Protein AF-A0A7Y1SRZ6-F1 (afdb_monomer_lite)

pLDDT: mean 75.53, std 16.92, range [43.06, 94.75]

Radius of gyration: 35.48 Å; chains: 1; bounding box: 105×45×50 Å

Sequence (115 aa):
MKLLASRQCQKVRKQLSEVVLGDEKLSEEHESHATQCLACQAEIAQYKMIDRGFASMRSEIATAPANLVNRVMAGLDRTPIPWFRRKLTVSVSAASAVAVAATVAIAVRRRQAAA

Secondary structure (DSSP, 8-state):
-HHHHHHHHHHHHHHHHHHHHTS----HHHHHHHHH-HHHHHHHHHHHHHHHHHHHHHHS-----TTHHHHHHHHHHHS--TTGGGS-----------SSSSSHHHHHHHHSS--

Foldseek 3Di:
DVVVLVVLLVVLVVCLLCVLVPNDPDDPVSVVSCVVDPVSVVVNVVNNVVVVVVVVVVVPDPPPDPCNVVVVVVVVVVDPPVVVPPPDCPPPPDDPDDDDDVPVVVVVVVVVVVD

Structure (mmCIF, N/CA/C/O backbone):
data_AF-A0A7Y1SRZ6-F1
#
_entry.id   AF-A0A7Y1SRZ6-F1
#
loop_
_atom_site.group_PDB
_atom_site.id
_atom_site.type_symbol
_atom_site.label_atom_id
_atom_site.label_alt_id
_atom_site.label_comp_id
_atom_site.label_asym_id
_atom_site.label_entity_id
_atom_site.label_seq_id
_atom_site.pdbx_PDB_ins_code
_atom_site.Cartn_x
_atom_site.Cartn_y
_atom_site.Cartn_z
_atom_site.occupancy
_atom_site.B_iso_or_equiv
_atom_site.auth_seq_id
_atom_site.auth_comp_id
_atom_site.auth_asym_id
_atom_site.auth_atom_id
_atom_site.pdbx_PDB_model_num
ATOM 1 N N . MET A 1 1 ? -21.918 9.428 20.520 1.00 58.28 1 MET A N 1
ATOM 2 C CA . MET A 1 1 ? -21.407 8.414 19.560 1.00 58.28 1 MET A CA 1
ATOM 3 C C . MET A 1 1 ? -20.755 8.994 18.292 1.00 58.28 1 MET A C 1
ATOM 5 O O . MET A 1 1 ? -19.782 8.405 17.845 1.00 58.28 1 MET A O 1
ATOM 9 N N . LYS A 1 2 ? -21.171 10.152 17.740 1.00 58.81 2 LYS A N 1
ATOM 10 C CA . LYS A 1 2 ? -20.556 10.745 16.520 1.00 58.81 2 LYS A CA 1
ATOM 11 C C . LYS A 1 2 ? -19.037 11.022 16.601 1.00 58.81 2 LYS A C 1
ATOM 13 O O . LYS A 1 2 ? -18.343 10.861 15.605 1.00 58.81 2 LYS A O 1
ATOM 18 N N . LEU A 1 3 ? -18.513 11.383 17.778 1.00 62.22 3 LEU A N 1
ATOM 19 C CA . LEU A 1 3 ? -17.081 11.678 17.977 1.00 62.22 3 LEU A CA 1
ATOM 20 C C . LEU A 1 3 ? -16.170 10.437 17.927 1.00 62.22 3 LEU A C 1
ATOM 22 O O . LEU A 1 3 ? -14.993 10.543 17.594 1.00 62.22 3 LEU A O 1
ATOM 26 N N . LEU A 1 4 ? -16.697 9.260 18.275 1.00 61.53 4 LEU A N 1
ATOM 27 C CA . LEU A 1 4 ? -15.937 8.009 18.198 1.00 61.53 4 LEU A CA 1
ATOM 28 C C . LEU A 1 4 ? -15.854 7.525 16.750 1.00 61.53 4 LEU A C 1
ATOM 30 O O . LEU A 1 4 ? -14.776 7.142 16.305 1.00 61.53 4 LEU A O 1
ATOM 34 N N . ALA A 1 5 ? -16.956 7.646 16.000 1.00 68.31 5 ALA A N 1
ATOM 35 C CA . ALA A 1 5 ? -16.981 7.352 14.572 1.00 68.31 5 ALA A CA 1
ATOM 36 C C . ALA A 1 5 ? -15.993 8.243 13.799 1.00 68.31 5 ALA A C 1
ATOM 38 O O . ALA A 1 5 ? -15.211 7.729 13.009 1.00 68.31 5 ALA A O 1
ATOM 39 N N . SER A 1 6 ? -15.933 9.551 14.092 1.00 81.44 6 SER A N 1
ATOM 40 C CA . SER A 1 6 ? -14.977 10.449 13.427 1.00 81.44 6 SER A CA 1
ATOM 41 C C . SER A 1 6 ? -13.512 10.128 13.752 1.00 81.44 6 SER A C 1
ATOM 43 O O . SER A 1 6 ? -12.665 10.190 12.862 1.00 81.44 6 SER A O 1
ATOM 45 N N . ARG A 1 7 ? -13.197 9.723 14.993 1.00 87.69 7 ARG A N 1
ATOM 46 C CA . ARG A 1 7 ? -11.844 9.262 15.356 1.00 87.69 7 ARG A CA 1
ATOM 47 C C . ARG A 1 7 ? -11.475 7.936 14.692 1.00 87.69 7 ARG A C 1
ATOM 49 O O . ARG A 1 7 ? -10.331 7.788 14.271 1.00 87.69 7 ARG A O 1
ATOM 56 N N . GLN A 1 8 ? -12.402 6.982 14.600 1.00 87.38 8 GLN A N 1
ATOM 57 C CA . GLN A 1 8 ? -12.151 5.703 13.927 1.00 87.38 8 GLN A CA 1
ATOM 58 C C . GLN A 1 8 ? -11.944 5.892 12.421 1.00 87.38 8 GLN A C 1
ATOM 60 O O . GLN A 1 8 ? -10.958 5.383 11.894 1.00 87.38 8 GLN A O 1
ATOM 65 N N . CYS A 1 9 ? -12.762 6.721 11.762 1.00 91.94 9 CYS A N 1
ATOM 66 C CA . CYS A 1 9 ? -12.541 7.119 10.370 1.00 91.94 9 CYS A CA 1
ATOM 67 C C . CYS A 1 9 ? -11.140 7.711 10.168 1.00 91.94 9 CYS A C 1
ATOM 69 O O . CYS A 1 9 ? -10.433 7.338 9.239 1.00 91.94 9 CYS A O 1
ATOM 71 N N . GLN A 1 10 ? -10.703 8.605 11.063 1.00 91.31 10 GLN A N 1
ATOM 72 C CA . GLN A 1 10 ? -9.382 9.226 10.963 1.00 91.31 10 GLN A CA 1
ATOM 73 C C . GLN A 1 10 ? -8.238 8.211 11.103 1.00 91.31 10 GLN A C 1
ATOM 75 O O . GLN A 1 10 ? -7.221 8.355 10.429 1.00 91.31 10 GLN A O 1
ATOM 80 N N . LYS A 1 11 ? -8.383 7.199 11.970 1.00 91.56 11 LYS A N 1
ATOM 81 C CA . LYS A 1 11 ? -7.388 6.126 12.119 1.00 91.56 11 LYS A CA 1
ATOM 82 C C . LYS A 1 11 ? -7.295 5.272 10.858 1.00 91.56 11 LYS A C 1
ATOM 84 O O . LYS A 1 11 ? -6.201 5.148 10.321 1.00 91.56 11 LYS A O 1
ATOM 89 N N . VAL A 1 12 ? -8.435 4.794 10.348 1.00 91.50 12 VAL A N 1
ATOM 90 C CA . VAL A 1 12 ? -8.504 4.041 9.083 1.00 91.50 12 VAL A CA 1
ATOM 91 C C . VAL A 1 12 ? -7.827 4.835 7.970 1.00 91.50 12 VAL A C 1
ATOM 93 O O . VAL A 1 12 ? -6.922 4.334 7.312 1.00 91.50 12 VAL A O 1
ATOM 96 N N . ARG A 1 13 ? -8.185 6.114 7.825 1.00 90.75 13 ARG A N 1
ATOM 97 C CA . ARG A 1 13 ? -7.687 6.992 6.763 1.00 90.75 13 ARG A CA 1
ATOM 98 C C . ARG A 1 13 ? -6.171 7.205 6.775 1.00 90.75 13 ARG A C 1
ATOM 100 O O . ARG A 1 13 ? -5.592 7.403 5.713 1.00 90.75 13 ARG A O 1
ATOM 107 N N . LYS A 1 14 ? -5.523 7.144 7.944 1.00 91.31 14 LYS A N 1
ATOM 108 C CA . LYS A 1 14 ? -4.055 7.213 8.051 1.00 91.31 14 LYS A CA 1
ATOM 109 C C . LYS A 1 14 ? -3.357 5.955 7.534 1.00 91.31 14 LYS A C 1
ATOM 111 O O . LYS A 1 14 ? -2.232 6.070 7.077 1.00 91.31 14 LYS A O 1
ATOM 116 N N . GLN A 1 15 ? -4.020 4.802 7.603 1.00 91.12 15 GLN A N 1
ATOM 117 C CA . GLN A 1 15 ? -3.465 3.502 7.209 1.00 91.12 15 GLN A CA 1
ATOM 118 C C . GLN A 1 15 ? -3.913 3.067 5.802 1.00 91.12 15 GLN A C 1
ATOM 120 O O . GLN A 1 15 ? -3.422 2.076 5.273 1.00 91.12 15 GLN A O 1
ATOM 125 N N . LEU A 1 16 ? -4.845 3.794 5.169 1.00 86.44 16 LEU A N 1
ATOM 126 C CA . LEU A 1 16 ? -5.448 3.392 3.892 1.00 86.44 16 LEU A CA 1
ATOM 127 C C . LEU A 1 16 ? -4.434 3.145 2.773 1.00 86.44 16 LEU A C 1
ATOM 129 O O . LEU A 1 16 ? -4.614 2.198 2.012 1.00 86.44 16 LEU A O 1
ATOM 133 N N . SER A 1 17 ? -3.399 3.977 2.653 1.00 82.94 17 SER A N 1
ATOM 134 C CA . SER A 1 17 ? -2.401 3.831 1.589 1.00 82.94 17 SER A CA 1
ATOM 135 C C . SER A 1 17 ? -1.607 2.536 1.729 1.00 82.94 17 SER A C 1
ATOM 137 O O . SER A 1 17 ? -1.492 1.789 0.765 1.00 82.94 17 SER A O 1
ATOM 139 N N . GLU A 1 18 ? -1.121 2.245 2.933 1.00 87.81 18 GLU A N 1
ATOM 140 C CA . GLU A 1 18 ? -0.337 1.041 3.238 1.00 87.81 18 GLU A CA 1
ATOM 141 C C . GLU A 1 18 ? -1.198 -0.218 3.074 1.00 87.81 18 GLU A C 1
ATOM 143 O O . GLU A 1 18 ? -0.767 -1.216 2.501 1.00 87.81 18 GLU A O 1
ATOM 148 N N . VAL A 1 19 ? -2.467 -0.143 3.483 1.00 89.00 19 VAL A N 1
ATOM 149 C CA . VAL A 1 19 ? -3.408 -1.264 3.385 1.00 89.00 19 VAL A CA 1
ATOM 150 C C . VAL A 1 19 ? -3.811 -1.564 1.944 1.00 89.00 19 VAL A C 1
ATOM 152 O O . VAL A 1 19 ? -3.929 -2.728 1.564 1.00 89.00 19 VAL A O 1
ATOM 155 N N . VAL A 1 20 ? -4.040 -0.540 1.118 1.00 87.50 20 VAL A N 1
ATOM 156 C CA . VAL A 1 20 ? -4.445 -0.739 -0.284 1.00 87.50 20 VAL A CA 1
ATOM 157 C C . VAL A 1 20 ? -3.283 -1.233 -1.141 1.00 87.50 20 VAL A C 1
ATOM 159 O O . VAL A 1 20 ? -3.511 -2.061 -2.019 1.00 87.50 20 VAL A O 1
ATOM 162 N N . LEU A 1 21 ? -2.059 -0.781 -0.862 1.00 81.88 21 LEU A N 1
ATOM 163 C CA . LEU A 1 21 ? -0.849 -1.270 -1.530 1.00 81.88 21 LEU A CA 1
ATOM 164 C C . LEU A 1 21 ? -0.448 -2.686 -1.077 1.00 81.88 21 LEU A C 1
ATOM 166 O O . LEU A 1 21 ? 0.346 -3.338 -1.750 1.00 81.88 21 LEU A O 1
ATOM 170 N N . GLY A 1 22 ? -1.048 -3.187 0.009 1.00 83.38 22 GLY A N 1
ATOM 171 C CA . GLY A 1 22 ? -0.809 -4.528 0.545 1.00 83.38 22 GLY A CA 1
ATOM 172 C C . GLY A 1 22 ? 0.380 -4.620 1.505 1.00 83.38 22 GLY A C 1
ATOM 173 O O . GLY A 1 22 ? 0.768 -5.730 1.868 1.00 83.38 22 GLY A O 1
ATOM 174 N N . ASP A 1 23 ? 0.928 -3.481 1.926 1.00 80.31 23 ASP A N 1
ATOM 175 C CA . ASP A 1 23 ? 2.074 -3.395 2.835 1.00 80.31 23 ASP A CA 1
ATOM 176 C C . ASP A 1 23 ? 1.669 -3.647 4.299 1.00 80.31 23 ASP A C 1
ATOM 178 O O . ASP A 1 23 ? 2.468 -4.150 5.089 1.00 80.31 23 ASP A O 1
ATOM 182 N N . GLU A 1 24 ? 0.413 -3.362 4.662 1.00 85.44 24 GLU A N 1
ATOM 183 C CA . GLU A 1 24 ? -0.112 -3.554 6.018 1.00 85.44 24 GLU A CA 1
ATOM 184 C C . GLU A 1 24 ? -1.576 -4.039 6.013 1.00 85.44 24 GLU A C 1
ATOM 186 O O . GLU A 1 24 ? -2.293 -3.929 5.019 1.00 85.44 24 GLU A O 1
ATOM 191 N N . LYS A 1 25 ? -2.052 -4.607 7.127 1.00 88.62 25 LYS A N 1
ATOM 192 C CA . LYS A 1 25 ? -3.470 -4.957 7.324 1.00 88.62 25 LYS A CA 1
ATOM 193 C C . LYS A 1 25 ? -4.087 -4.056 8.386 1.00 88.62 25 LYS A C 1
ATOM 195 O O . LYS A 1 25 ? -3.436 -3.723 9.371 1.00 88.62 25 LYS A O 1
ATOM 200 N N 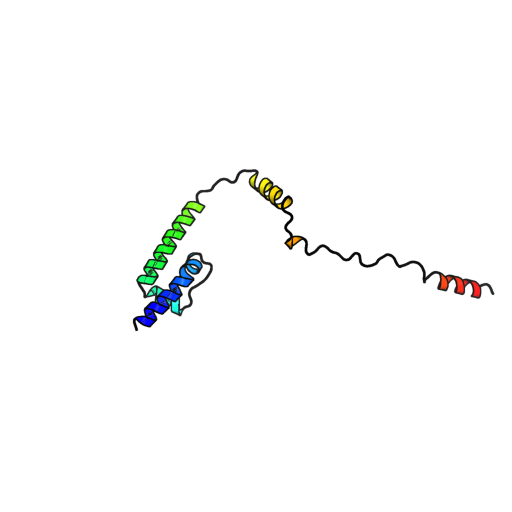. LEU A 1 26 ? -5.364 -3.707 8.215 1.00 87.81 26 LEU A N 1
ATOM 201 C CA . LEU A 1 26 ? -6.123 -3.030 9.269 1.00 87.81 26 LEU A CA 1
ATOM 202 C C . LEU A 1 26 ? -6.223 -3.936 10.502 1.00 87.81 26 LEU A C 1
ATOM 204 O O . LEU A 1 26 ? -6.299 -5.159 10.382 1.00 87.81 26 LEU A O 1
ATOM 208 N N . SER A 1 27 ? -6.261 -3.331 11.689 1.00 90.31 27 SER A N 1
ATOM 209 C CA . SER A 1 27 ? -6.660 -4.060 12.892 1.00 90.31 27 SER A CA 1
ATOM 210 C C . SER A 1 27 ? -8.131 -4.475 12.793 1.00 90.31 27 SER A C 1
ATOM 212 O O . SER A 1 27 ? -8.928 -3.806 12.133 1.00 90.31 27 SER A O 1
ATOM 214 N N . GLU A 1 28 ? -8.512 -5.541 13.495 1.00 90.69 28 GLU A N 1
ATOM 215 C CA . GLU A 1 28 ? -9.869 -6.105 13.456 1.00 90.69 28 GLU A CA 1
ATOM 216 C C . GLU A 1 28 ? -10.962 -5.064 13.781 1.00 90.69 28 GLU A C 1
ATOM 218 O O . GLU A 1 28 ? -11.991 -4.986 13.110 1.00 90.69 28 GLU A O 1
ATOM 223 N N . GLU A 1 29 ? -10.710 -4.174 14.748 1.00 88.62 29 GLU A N 1
ATOM 224 C CA . GLU A 1 29 ? -11.622 -3.070 15.076 1.00 88.62 29 GLU A CA 1
ATOM 225 C C . GLU A 1 29 ? -11.780 -2.062 13.927 1.00 88.62 29 GLU A C 1
ATOM 227 O O . GLU A 1 29 ? -12.866 -1.525 13.693 1.00 88.62 29 GLU A O 1
ATOM 232 N N . HIS A 1 30 ? -10.692 -1.761 13.218 1.00 90.81 30 HIS A N 1
ATOM 233 C CA . HIS A 1 30 ? -10.697 -0.820 12.101 1.00 90.81 30 HIS A CA 1
ATOM 234 C C . HIS A 1 30 ? -11.321 -1.431 10.850 1.00 90.81 30 HIS A C 1
ATOM 236 O O . HIS A 1 30 ? -12.025 -0.730 10.124 1.00 90.81 30 HIS A O 1
ATOM 242 N N . GLU A 1 31 ? -11.139 -2.730 10.640 1.00 92.44 31 GLU A N 1
ATOM 243 C CA . GLU A 1 31 ? -11.805 -3.486 9.586 1.00 92.44 31 GLU A CA 1
ATOM 244 C C . GLU A 1 31 ? -13.321 -3.561 9.828 1.00 92.44 31 GLU A C 1
ATOM 246 O O . GLU A 1 31 ? -14.110 -3.211 8.948 1.00 92.44 31 GLU A O 1
ATOM 251 N N . SER A 1 32 ? -13.748 -3.886 11.052 1.00 92.56 32 SER A N 1
ATOM 252 C CA . SER A 1 32 ? -15.160 -3.853 11.460 1.00 92.56 32 SER A CA 1
ATOM 253 C C . SER A 1 32 ? -15.794 -2.473 11.236 1.00 92.56 32 SER A C 1
ATOM 255 O O . SER A 1 32 ? -16.859 -2.353 10.631 1.00 92.56 32 SER A O 1
ATOM 257 N N . HIS A 1 33 ? -15.099 -1.398 11.615 1.00 93.00 33 HIS A N 1
ATOM 258 C CA . HIS A 1 33 ? -15.565 -0.042 11.331 1.00 93.00 33 HIS A CA 1
ATOM 259 C C . HIS A 1 33 ? -15.660 0.242 9.823 1.00 93.00 33 HIS A C 1
ATOM 261 O O . HIS A 1 33 ? -16.678 0.745 9.345 1.00 93.00 33 HIS A O 1
ATOM 267 N N . ALA A 1 34 ? -14.609 -0.070 9.061 1.00 92.06 34 ALA A N 1
ATOM 268 C CA . ALA A 1 34 ? -14.543 0.204 7.629 1.00 92.06 34 ALA A 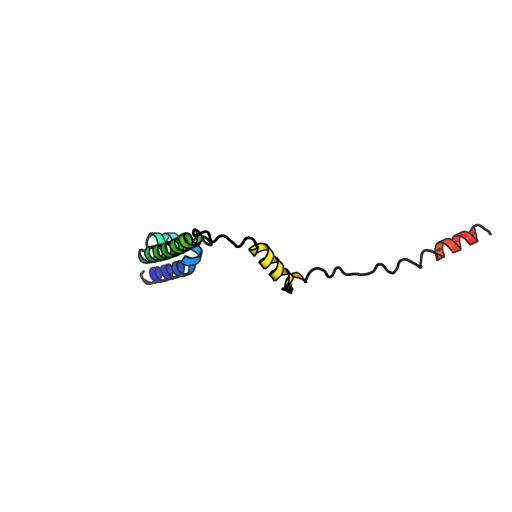CA 1
ATOM 269 C C . ALA A 1 34 ? -15.604 -0.571 6.832 1.00 92.06 34 ALA A C 1
ATOM 271 O O . ALA A 1 34 ? -16.135 -0.043 5.859 1.00 92.06 34 ALA A O 1
ATOM 272 N N . THR A 1 35 ? -15.971 -1.782 7.261 1.00 93.44 35 THR A N 1
ATOM 273 C CA . THR A 1 35 ? -17.047 -2.570 6.634 1.00 93.44 35 THR A CA 1
ATOM 274 C C . THR A 1 35 ? -18.445 -2.020 6.909 1.00 93.44 35 THR A C 1
ATOM 276 O O . THR A 1 35 ? -19.355 -2.298 6.136 1.00 93.44 35 THR A O 1
ATOM 279 N N . GLN A 1 36 ? -18.631 -1.190 7.937 1.00 93.69 36 GLN A N 1
ATOM 280 C CA . GLN A 1 36 ? -19.935 -0.615 8.296 1.00 93.69 36 GLN A CA 1
ATOM 281 C C . GLN A 1 36 ? -20.055 0.884 7.965 1.00 93.69 36 GLN A C 1
ATOM 283 O O . GLN A 1 36 ? -21.159 1.420 7.873 1.00 93.69 36 GLN A O 1
ATOM 288 N N . CYS A 1 37 ? -18.934 1.582 7.774 1.00 94.12 37 CYS A N 1
ATOM 289 C CA . CYS A 1 37 ? -18.892 3.021 7.529 1.00 94.12 37 CYS A CA 1
ATOM 290 C C . CYS A 1 37 ? -18.800 3.353 6.030 1.00 94.12 37 CYS A C 1
ATOM 292 O O . CYS A 1 37 ? -17.739 3.217 5.421 1.00 94.12 37 CYS A O 1
ATOM 294 N N . LEU A 1 38 ? -19.880 3.892 5.448 1.00 93.94 38 LEU A N 1
ATOM 295 C CA . LEU A 1 38 ? -19.938 4.277 4.025 1.00 93.94 38 LEU A CA 1
ATOM 296 C C . LEU A 1 38 ? -18.851 5.281 3.607 1.00 93.94 38 LEU A C 1
ATOM 298 O O . LEU A 1 38 ? -18.354 5.212 2.486 1.00 93.94 38 LEU A O 1
ATOM 302 N N . ALA A 1 39 ? -18.455 6.196 4.496 1.00 91.69 39 ALA A N 1
ATOM 303 C CA . ALA A 1 39 ? -17.384 7.148 4.202 1.00 91.69 39 ALA A CA 1
ATOM 304 C C . ALA A 1 39 ? -16.034 6.433 4.021 1.00 91.69 39 ALA A C 1
ATOM 306 O O . ALA A 1 39 ? -15.338 6.672 3.036 1.00 91.69 39 ALA A O 1
ATOM 307 N N . CYS A 1 40 ? -15.698 5.502 4.921 1.00 92.75 40 CYS A N 1
ATOM 308 C CA . CYS A 1 40 ? -14.484 4.693 4.805 1.00 92.75 40 CYS A CA 1
ATOM 309 C C . CYS A 1 40 ? -14.527 3.777 3.577 1.00 92.75 40 CYS A C 1
ATOM 311 O O . CYS A 1 40 ? -13.524 3.648 2.883 1.00 92.75 40 CYS A O 1
ATOM 313 N N . GLN A 1 41 ? -15.681 3.182 3.265 1.00 94.38 41 GLN A N 1
ATOM 314 C CA . GLN A 1 41 ? -15.838 2.364 2.059 1.00 94.38 41 GLN A CA 1
ATOM 315 C C . GLN A 1 41 ? -15.596 3.172 0.780 1.00 94.38 41 GLN A C 1
ATOM 317 O O . GLN A 1 41 ? -14.908 2.696 -0.124 1.00 94.38 41 GLN A O 1
ATOM 322 N N . ALA A 1 42 ? -16.123 4.399 0.712 1.00 94.75 42 ALA A N 1
ATOM 323 C CA . ALA A 1 42 ? -15.913 5.292 -0.421 1.00 94.75 42 ALA A CA 1
ATOM 324 C C . ALA A 1 42 ? -14.431 5.664 -0.582 1.00 94.75 42 ALA A C 1
ATOM 326 O O . ALA A 1 42 ? -13.902 5.581 -1.690 1.00 94.75 42 ALA A O 1
ATOM 327 N N . GLU A 1 43 ? -13.740 6.003 0.511 1.00 92.75 43 GLU A N 1
ATOM 328 C CA . GLU A 1 43 ? -12.298 6.283 0.476 1.00 92.75 43 GLU A CA 1
ATOM 329 C C . GLU A 1 43 ? -11.488 5.051 0.028 1.00 92.75 43 GLU A C 1
ATOM 331 O O . GLU A 1 43 ? -10.643 5.164 -0.859 1.00 92.75 43 GLU A O 1
ATOM 336 N N . ILE A 1 44 ? -11.779 3.853 0.552 1.00 92.88 44 ILE A N 1
ATOM 337 C CA . ILE A 1 44 ? -11.121 2.601 0.125 1.00 92.88 44 ILE A CA 1
ATOM 338 C C . ILE A 1 44 ? -11.325 2.356 -1.374 1.00 92.88 44 ILE A C 1
ATOM 340 O O . ILE A 1 44 ? -10.386 1.984 -2.081 1.00 92.88 44 ILE A O 1
ATOM 344 N N . ALA A 1 45 ? -12.546 2.555 -1.875 1.00 93.56 45 ALA A N 1
ATOM 345 C CA . ALA A 1 45 ? -12.855 2.383 -3.290 1.00 93.56 45 ALA A CA 1
ATOM 346 C C . ALA A 1 45 ? -12.074 3.371 -4.173 1.00 93.56 45 ALA A C 1
ATOM 348 O O . ALA A 1 45 ? -11.563 2.970 -5.219 1.00 93.56 45 ALA A O 1
ATOM 349 N N . GLN A 1 46 ? -11.926 4.628 -3.738 1.00 92.25 46 GLN A N 1
ATOM 350 C CA . GLN A 1 46 ? -11.115 5.633 -4.433 1.00 92.25 46 GLN A CA 1
ATOM 351 C C . GLN A 1 46 ? -9.641 5.227 -4.504 1.00 92.25 46 GLN A C 1
ATOM 353 O O . GLN A 1 46 ? -9.059 5.243 -5.587 1.00 92.25 46 GLN A O 1
ATOM 358 N N . TYR A 1 47 ? -9.048 4.788 -3.390 1.00 92.56 47 TYR A N 1
ATOM 359 C CA . TYR A 1 47 ? -7.660 4.317 -3.386 1.00 92.56 47 TYR A CA 1
ATOM 360 C C . TYR A 1 47 ? -7.460 3.107 -4.307 1.00 92.56 47 TYR A C 1
ATOM 362 O O . TYR A 1 47 ? -6.515 3.084 -5.093 1.00 92.56 47 TYR A O 1
ATOM 370 N N . LYS A 1 48 ? -8.378 2.132 -4.287 1.00 92.00 48 LYS A N 1
ATOM 371 C CA . LYS A 1 48 ? -8.329 0.975 -5.198 1.00 92.00 48 LYS A CA 1
ATOM 372 C C . LYS A 1 48 ? -8.475 1.373 -6.666 1.00 92.00 48 LYS A C 1
ATOM 374 O O . LYS A 1 48 ? -7.882 0.733 -7.527 1.00 92.00 48 LYS A O 1
ATOM 379 N N . MET A 1 49 ? -9.272 2.396 -6.976 1.00 93.81 49 MET A N 1
ATOM 380 C CA . MET A 1 49 ? -9.394 2.915 -8.341 1.00 93.81 49 MET A CA 1
ATOM 381 C C . MET A 1 49 ? -8.066 3.509 -8.824 1.00 93.81 49 MET A C 1
ATOM 383 O O . MET A 1 49 ? -7.639 3.208 -9.936 1.00 93.81 49 MET A O 1
ATOM 387 N N . ILE A 1 50 ? -7.402 4.299 -7.977 1.00 91.69 50 ILE A N 1
ATOM 388 C CA . ILE A 1 50 ? -6.090 4.884 -8.277 1.00 91.69 50 ILE A CA 1
ATOM 389 C C . ILE A 1 50 ? -5.041 3.782 -8.478 1.00 91.69 50 ILE A C 1
ATOM 391 O O . ILE A 1 50 ? -4.331 3.794 -9.481 1.00 91.69 50 ILE A O 1
ATOM 395 N N . ASP A 1 51 ? -4.978 2.801 -7.574 1.00 90.94 51 ASP A N 1
ATOM 396 C CA . ASP A 1 51 ? -4.029 1.688 -7.677 1.00 90.94 51 ASP A CA 1
ATOM 397 C C . ASP A 1 51 ? -4.236 0.861 -8.955 1.00 90.94 51 ASP A C 1
ATOM 399 O O . ASP A 1 51 ? -3.277 0.567 -9.665 1.00 90.94 51 ASP A O 1
ATOM 403 N N . ARG A 1 52 ? -5.488 0.586 -9.342 1.00 90.44 52 ARG A N 1
ATOM 404 C CA . ARG A 1 52 ? -5.795 -0.064 -10.628 1.00 90.44 52 ARG A CA 1
ATOM 405 C C . ARG A 1 52 ? -5.299 0.744 -11.828 1.00 90.44 52 ARG A C 1
ATOM 407 O O . ARG A 1 52 ? -4.807 0.147 -12.780 1.00 90.44 52 ARG A O 1
ATOM 414 N N . GLY A 1 53 ? -5.398 2.073 -11.778 1.00 90.50 53 GLY A N 1
ATOM 415 C CA . GLY A 1 53 ? -4.841 2.956 -12.807 1.00 90.50 53 GLY A CA 1
ATOM 416 C C . GLY A 1 53 ? -3.311 2.892 -12.874 1.00 90.50 53 GLY A C 1
ATOM 417 O O . GLY A 1 53 ? -2.730 2.841 -13.956 1.00 90.50 53 GLY A O 1
ATOM 418 N N . PHE A 1 54 ? -2.631 2.814 -11.727 1.00 88.12 54 PHE A N 1
ATOM 419 C CA . PHE A 1 54 ? -1.186 2.563 -11.701 1.00 88.12 54 PHE A CA 1
ATOM 420 C C . PHE A 1 54 ? -0.832 1.171 -12.225 1.00 88.12 54 PHE A C 1
ATOM 422 O O . PHE A 1 54 ? 0.131 1.022 -12.977 1.00 88.12 54 PHE A O 1
ATOM 429 N N . ALA A 1 55 ? -1.611 0.152 -11.867 1.00 87.06 55 ALA A N 1
ATOM 430 C CA . ALA A 1 55 ? -1.418 -1.209 -12.342 1.00 87.06 55 ALA A CA 1
ATOM 431 C C . ALA A 1 55 ? -1.585 -1.314 -13.866 1.00 87.06 55 ALA A C 1
ATOM 433 O O . ALA A 1 55 ? -0.781 -1.990 -14.508 1.00 87.06 55 ALA A O 1
ATOM 434 N N . SER A 1 56 ? -2.550 -0.604 -14.463 1.00 86.50 56 SER A N 1
ATOM 435 C CA . SER A 1 56 ? -2.696 -0.574 -15.923 1.00 86.50 56 SER A CA 1
ATOM 436 C C . SER A 1 56 ? -1.493 0.081 -16.602 1.00 86.50 56 SER A C 1
ATOM 438 O O . SER A 1 56 ? -0.984 -0.469 -17.572 1.00 86.50 56 SER A O 1
ATOM 440 N N . MET A 1 57 ? -0.955 1.175 -16.053 1.00 83.00 57 MET A N 1
ATOM 441 C CA . MET A 1 57 ? 0.271 1.789 -16.587 1.00 83.00 57 MET A CA 1
ATOM 442 C C . MET A 1 57 ? 1.500 0.881 -16.436 1.00 83.00 57 MET A C 1
ATOM 444 O O . MET A 1 57 ? 2.336 0.834 -17.329 1.00 83.00 57 MET A O 1
ATOM 448 N N . ARG A 1 58 ? 1.619 0.110 -15.344 1.00 79.06 58 ARG A N 1
ATOM 449 C CA . ARG A 1 58 ? 2.707 -0.881 -15.200 1.00 79.06 58 ARG A CA 1
ATOM 450 C C . ARG A 1 58 ? 2.642 -1.989 -16.250 1.00 79.06 58 ARG A C 1
ATOM 452 O O . ARG A 1 58 ? 3.675 -2.564 -16.579 1.00 79.06 58 ARG A O 1
ATOM 459 N N . SER A 1 59 ? 1.443 -2.318 -16.729 1.00 70.38 59 SER A N 1
ATOM 460 C CA . SER A 1 59 ? 1.250 -3.354 -17.748 1.00 70.38 59 SER A CA 1
ATOM 461 C C . SER A 1 59 ? 1.646 -2.903 -19.155 1.00 70.38 59 SER A C 1
ATOM 463 O O . SER A 1 59 ? 1.845 -3.744 -20.031 1.00 70.38 59 SER A O 1
ATOM 465 N N . GLU A 1 60 ? 1.834 -1.598 -19.369 1.00 74.62 60 GLU A N 1
ATOM 466 C CA . GLU A 1 60 ? 2.493 -1.084 -20.563 1.00 74.62 60 GLU A CA 1
ATOM 467 C C . GLU A 1 60 ? 3.985 -1.416 -20.460 1.00 74.62 60 GLU A C 1
ATOM 469 O O . GLU A 1 60 ? 4.780 -0.714 -19.833 1.00 74.62 60 GLU A O 1
ATOM 474 N N . ILE A 1 61 ? 4.360 -2.561 -21.033 1.00 67.88 61 ILE A N 1
ATOM 475 C CA . ILE A 1 61 ? 5.735 -3.055 -21.037 1.00 67.88 61 ILE A CA 1
ATOM 476 C C . ILE A 1 61 ? 6.586 -2.089 -21.864 1.00 67.88 61 ILE A C 1
ATOM 478 O O . ILE A 1 61 ? 6.710 -2.212 -23.083 1.00 67.88 61 ILE A O 1
ATOM 482 N N . ALA A 1 62 ? 7.224 -1.138 -21.190 1.00 69.00 62 ALA A N 1
ATOM 483 C CA . ALA A 1 62 ? 8.355 -0.430 -21.754 1.00 69.00 62 ALA A CA 1
ATOM 484 C C . ALA A 1 62 ? 9.481 -1.453 -21.948 1.00 69.00 62 ALA A C 1
ATOM 486 O O . ALA A 1 62 ? 10.050 -1.968 -20.983 1.00 69.00 62 ALA A O 1
ATOM 487 N N . THR A 1 63 ? 9.794 -1.791 -23.200 1.00 78.38 63 THR A N 1
ATOM 488 C CA . THR A 1 63 ? 10.944 -2.649 -23.492 1.00 78.38 63 THR A CA 1
ATOM 489 C C . THR A 1 63 ? 12.202 -1.914 -23.038 1.00 78.38 63 THR A C 1
ATOM 491 O O . THR A 1 63 ? 12.547 -0.862 -23.580 1.00 78.38 63 THR A O 1
ATOM 494 N N . ALA A 1 64 ? 12.872 -2.436 -22.009 1.00 79.06 64 ALA A N 1
ATOM 495 C CA . ALA A 1 64 ? 14.117 -1.849 -21.542 1.00 79.06 64 ALA A CA 1
ATOM 496 C C . ALA A 1 64 ? 15.144 -1.849 -22.692 1.00 79.06 64 ALA A C 1
ATOM 498 O O . ALA A 1 64 ? 15.250 -2.845 -23.414 1.00 79.06 64 ALA A O 1
ATOM 499 N N . PRO A 1 65 ? 15.930 -0.770 -22.871 1.00 84.56 65 PRO A N 1
ATOM 500 C CA . PRO A 1 65 ? 17.030 -0.773 -23.825 1.00 84.56 65 PRO A CA 1
ATOM 501 C C . PRO A 1 65 ? 17.954 -1.963 -23.550 1.00 84.56 65 PRO A C 1
ATOM 503 O O . PRO A 1 65 ? 18.326 -2.193 -22.399 1.00 84.56 65 PRO A O 1
ATOM 506 N N . ALA A 1 66 ? 18.374 -2.688 -24.591 1.00 84.44 66 ALA A N 1
ATOM 507 C CA . ALA A 1 66 ? 19.201 -3.894 -24.445 1.00 84.44 66 ALA A CA 1
ATOM 508 C C . ALA A 1 66 ? 20.500 -3.660 -23.643 1.00 84.44 66 ALA A C 1
ATOM 510 O O . ALA A 1 66 ? 21.044 -4.577 -23.036 1.00 84.44 66 ALA A O 1
ATOM 511 N N . ASN A 1 67 ? 20.991 -2.417 -23.605 1.00 90.19 67 ASN A N 1
ATOM 512 C CA . ASN A 1 67 ? 22.191 -2.011 -22.877 1.00 90.19 67 ASN A CA 1
ATOM 513 C C . ASN A 1 67 ? 21.920 -1.334 -21.518 1.00 90.19 67 ASN A C 1
ATOM 515 O O . ASN A 1 67 ? 22.863 -0.827 -20.909 1.00 90.19 67 ASN A O 1
ATOM 519 N N . LEU A 1 68 ? 20.672 -1.286 -21.037 1.00 89.50 68 LEU A N 1
ATOM 520 C CA . LEU A 1 68 ? 20.316 -0.598 -19.790 1.00 89.50 68 LEU A CA 1
ATOM 521 C C . LEU A 1 68 ? 21.097 -1.165 -18.601 1.00 89.50 68 LEU A C 1
ATOM 523 O O . LEU A 1 68 ? 21.672 -0.400 -17.833 1.00 89.50 68 LEU A O 1
ATOM 527 N N . VAL A 1 69 ? 21.192 -2.493 -18.506 1.00 88.12 69 VAL A N 1
ATOM 528 C CA . VAL A 1 69 ? 21.946 -3.186 -17.450 1.00 88.12 69 VAL A CA 1
ATOM 529 C C . VAL A 1 69 ? 23.409 -2.741 -17.447 1.00 88.12 69 VAL A C 1
ATOM 531 O O . VAL A 1 69 ? 23.921 -2.314 -16.416 1.00 88.12 69 VAL A O 1
ATOM 534 N N . ASN A 1 70 ? 24.054 -2.731 -18.616 1.00 89.75 70 ASN A N 1
ATOM 535 C CA . ASN A 1 70 ? 25.449 -2.308 -18.746 1.00 89.75 70 ASN A CA 1
ATOM 536 C C . ASN A 1 70 ? 25.644 -0.833 -18.368 1.00 89.75 70 ASN A C 1
ATOM 538 O O . ASN A 1 70 ? 26.640 -0.482 -17.743 1.00 89.75 70 ASN A O 1
ATOM 54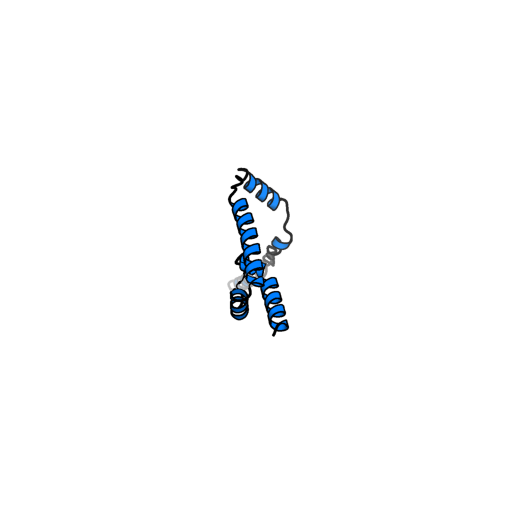2 N N . ARG A 1 71 ? 24.685 0.039 -18.702 1.00 88.38 71 ARG A N 1
ATOM 543 C CA . ARG A 1 71 ? 24.728 1.461 -18.328 1.00 88.38 71 ARG A CA 1
ATOM 544 C C . ARG A 1 71 ? 24.553 1.677 -16.826 1.00 88.38 71 ARG A C 1
ATOM 546 O O . ARG A 1 71 ? 25.241 2.528 -16.269 1.00 88.38 71 ARG A O 1
ATOM 553 N N . VAL A 1 72 ? 23.663 0.922 -16.180 1.00 89.25 72 VAL A N 1
ATOM 554 C CA . VAL A 1 72 ? 23.460 0.984 -14.724 1.00 89.25 72 VAL A CA 1
ATOM 555 C C . VAL A 1 72 ? 24.706 0.481 -14.000 1.00 89.25 72 VAL A C 1
ATOM 557 O O . VAL A 1 72 ? 25.200 1.179 -13.120 1.00 89.25 72 VAL A O 1
ATOM 560 N N . MET A 1 73 ? 25.267 -0.660 -14.413 1.00 89.12 73 MET A N 1
ATOM 561 C CA . MET A 1 73 ? 26.504 -1.193 -13.827 1.00 89.12 73 MET A CA 1
ATOM 562 C C . MET A 1 73 ? 27.673 -0.218 -13.994 1.00 89.12 73 MET A C 1
ATOM 564 O O . MET A 1 73 ? 28.331 0.120 -13.017 1.00 89.12 73 MET A O 1
ATOM 568 N N . ALA A 1 74 ? 27.853 0.354 -15.188 1.00 88.88 74 ALA A N 1
ATOM 569 C CA . ALA A 1 74 ? 28.880 1.369 -15.414 1.00 88.88 74 ALA A CA 1
ATOM 570 C C . ALA A 1 74 ? 28.673 2.641 -14.567 1.00 88.88 74 ALA A C 1
ATOM 572 O O . ALA A 1 74 ? 29.642 3.312 -14.219 1.00 88.88 74 ALA A O 1
ATOM 573 N N . GLY A 1 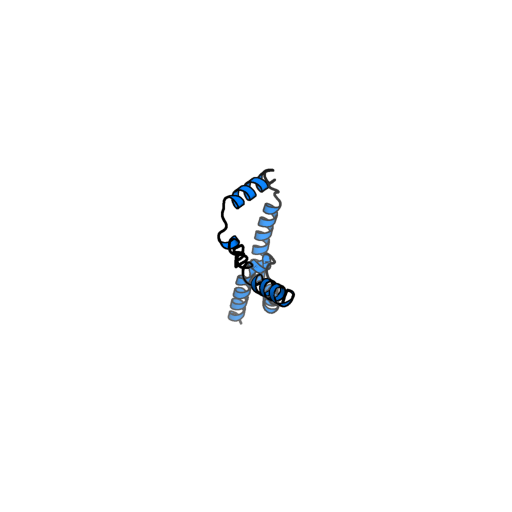75 ? 27.427 3.005 -14.244 1.00 84.06 75 GLY A N 1
ATOM 574 C CA . GLY A 1 75 ? 27.116 4.114 -13.339 1.00 84.06 75 GLY A CA 1
ATOM 575 C C . GLY A 1 75 ? 27.443 3.800 -11.877 1.00 84.06 75 GLY A C 1
ATOM 576 O O . GLY A 1 75 ? 28.014 4.645 -11.184 1.00 84.06 75 GLY A O 1
ATOM 577 N N . LEU A 1 76 ? 27.136 2.579 -11.430 1.00 80.19 76 LEU A N 1
ATOM 578 C CA . LEU A 1 76 ? 27.446 2.093 -10.083 1.00 80.19 76 LEU A CA 1
ATOM 579 C C . LEU A 1 76 ? 28.956 1.952 -9.859 1.00 80.19 76 LEU A C 1
ATOM 581 O O . LEU A 1 76 ? 29.453 2.388 -8.828 1.00 80.19 76 LEU A O 1
ATOM 585 N N . ASP A 1 77 ? 29.708 1.462 -10.847 1.00 78.62 77 ASP A N 1
ATOM 586 C CA . ASP A 1 77 ? 31.175 1.378 -10.768 1.00 78.62 77 ASP A CA 1
ATOM 587 C C . ASP A 1 77 ? 31.840 2.760 -10.666 1.00 78.62 77 ASP A C 1
ATOM 589 O O . ASP A 1 77 ? 32.894 2.923 -10.049 1.00 78.62 77 ASP A O 1
ATOM 593 N N . ARG A 1 78 ? 31.216 3.785 -11.258 1.00 74.69 78 ARG A N 1
ATOM 594 C CA . ARG A 1 78 ? 31.701 5.174 -11.229 1.00 74.69 78 ARG A CA 1
ATOM 595 C C . ARG A 1 78 ? 31.300 5.936 -9.972 1.00 74.69 78 ARG A C 1
ATOM 597 O O . ARG A 1 78 ? 31.871 6.993 -9.712 1.00 74.69 78 ARG A O 1
ATOM 604 N N . THR A 1 79 ? 30.336 5.437 -9.201 1.00 66.12 79 THR A N 1
ATOM 605 C CA . THR A 1 79 ? 29.926 6.046 -7.934 1.00 66.12 79 THR A CA 1
ATOM 606 C C . THR A 1 79 ? 30.568 5.278 -6.783 1.00 66.12 79 THR A C 1
ATOM 608 O O . THR A 1 79 ? 30.076 4.221 -6.397 1.00 66.12 79 THR A O 1
ATOM 611 N N . PRO A 1 80 ? 31.672 5.768 -6.186 1.00 62.03 80 PRO A N 1
ATOM 612 C CA . PRO A 1 80 ? 32.216 5.143 -4.992 1.00 62.03 80 PRO A CA 1
ATOM 613 C C . PRO A 1 80 ? 31.191 5.290 -3.867 1.00 62.03 80 PRO A C 1
ATOM 615 O O . PRO A 1 80 ? 31.071 6.352 -3.267 1.00 62.03 80 PRO A O 1
ATOM 618 N N . ILE A 1 81 ? 30.435 4.228 -3.593 1.00 61.91 81 ILE A N 1
ATOM 619 C CA . ILE A 1 81 ? 29.450 4.197 -2.516 1.00 61.91 81 ILE A CA 1
ATOM 620 C C . ILE A 1 81 ? 30.219 4.217 -1.182 1.00 61.91 81 ILE A C 1
ATOM 622 O O . ILE A 1 81 ? 30.859 3.219 -0.829 1.00 61.91 81 ILE A O 1
ATOM 626 N N . PRO A 1 82 ? 30.195 5.326 -0.417 1.00 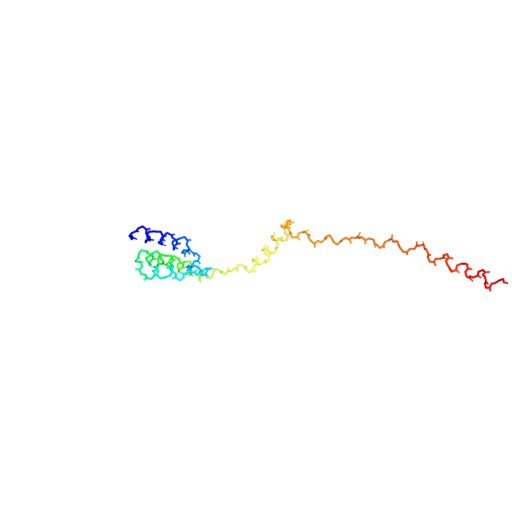58.75 82 PRO A N 1
ATOM 627 C CA . PRO A 1 82 ? 31.082 5.492 0.733 1.00 58.75 82 PRO A CA 1
ATOM 628 C C . PRO A 1 82 ? 30.749 4.529 1.885 1.00 58.75 82 PRO A C 1
ATOM 630 O O . PRO A 1 82 ? 31.633 4.182 2.664 1.00 58.75 82 PRO A O 1
ATOM 633 N N . TRP A 1 83 ? 29.507 4.033 1.975 1.00 57.41 83 TRP A N 1
ATOM 634 C CA . TRP A 1 83 ? 29.085 3.118 3.042 1.00 57.41 83 TRP A CA 1
ATOM 635 C C . TRP A 1 83 ? 29.471 1.649 2.802 1.00 57.41 83 TRP A C 1
ATOM 637 O O . TRP A 1 83 ? 29.624 0.902 3.768 1.00 57.41 83 TRP A O 1
ATOM 647 N N . PHE A 1 84 ? 29.707 1.234 1.550 1.00 53.09 84 PHE A N 1
ATOM 648 C CA . PHE A 1 84 ? 30.121 -0.140 1.227 1.00 53.09 84 PHE A CA 1
ATOM 649 C C . PHE A 1 84 ? 31.625 -0.374 1.464 1.00 53.09 84 PHE A C 1
ATOM 651 O O . PHE A 1 84 ? 32.065 -1.498 1.687 1.00 53.09 84 PHE A O 1
ATOM 658 N N . ARG A 1 85 ? 32.431 0.696 1.526 1.00 54.97 85 ARG A N 1
ATOM 659 C CA . ARG A 1 85 ? 33.877 0.622 1.817 1.00 54.97 85 ARG A CA 1
ATOM 660 C C . ARG A 1 85 ? 34.223 0.402 3.296 1.00 54.97 85 ARG A C 1
ATOM 662 O O . ARG A 1 85 ? 35.393 0.483 3.660 1.00 54.97 85 ARG A O 1
ATOM 669 N N . ARG A 1 86 ? 33.252 0.111 4.172 1.00 54.53 86 ARG A N 1
ATOM 670 C CA . ARG A 1 86 ? 33.507 -0.016 5.621 1.00 54.53 86 ARG A CA 1
ATOM 671 C C . ARG A 1 86 ? 33.986 -1.398 6.084 1.00 54.53 86 ARG A C 1
ATOM 673 O O . ARG A 1 86 ? 34.245 -1.563 7.270 1.00 54.53 86 ARG A O 1
ATOM 680 N N . LYS A 1 87 ? 34.150 -2.388 5.200 1.00 55.00 87 LYS A N 1
ATOM 681 C CA . LYS A 1 87 ? 34.704 -3.700 5.585 1.00 55.00 87 LYS A CA 1
ATOM 682 C C . LYS A 1 87 ? 35.674 -4.266 4.553 1.00 55.00 87 LYS A C 1
ATOM 684 O O . LYS A 1 87 ? 35.414 -5.301 3.960 1.00 55.00 87 LYS A O 1
ATOM 689 N N . LEU A 1 88 ? 36.815 -3.604 4.374 1.00 51.59 88 LEU A N 1
ATOM 690 C CA . LEU A 1 88 ? 38.024 -4.291 3.908 1.00 51.59 88 LEU A CA 1
ATOM 691 C C . LEU A 1 88 ? 39.306 -3.618 4.415 1.00 51.59 88 LEU A C 1
ATOM 693 O O . LEU A 1 88 ? 40.301 -3.514 3.714 1.00 51.59 88 LEU A O 1
ATOM 697 N N . THR A 1 89 ? 39.306 -3.179 5.672 1.00 52.19 89 THR A N 1
ATOM 698 C CA . THR A 1 89 ? 40.548 -3.103 6.448 1.00 52.19 89 THR A CA 1
ATOM 699 C C . THR A 1 89 ? 40.705 -4.439 7.157 1.00 52.19 89 THR A C 1
ATOM 701 O O . THR A 1 89 ? 40.400 -4.572 8.340 1.00 52.19 89 THR A O 1
ATOM 704 N N . VAL A 1 90 ? 41.109 -5.464 6.400 1.00 48.19 90 VAL A N 1
ATOM 705 C CA . VAL A 1 90 ? 41.802 -6.603 7.001 1.00 48.19 90 VAL A CA 1
ATOM 706 C C . VAL A 1 90 ? 43.082 -6.010 7.560 1.00 48.19 90 VAL A C 1
ATOM 708 O O . VAL A 1 90 ? 43.938 -5.542 6.811 1.00 48.19 90 VAL A O 1
ATOM 711 N N . SER A 1 91 ? 43.151 -5.935 8.883 1.00 43.06 91 SER A N 1
ATOM 712 C CA . SER A 1 91 ? 44.353 -5.593 9.616 1.00 43.06 91 SER A CA 1
ATOM 713 C C . SER A 1 91 ? 45.512 -6.422 9.065 1.00 43.06 91 SER A C 1
ATOM 715 O O . SER A 1 91 ? 45.583 -7.627 9.295 1.00 43.06 91 SER A O 1
ATOM 717 N N . VAL A 1 92 ? 46.440 -5.780 8.353 1.00 49.97 92 VAL A N 1
ATOM 718 C CA . VAL A 1 92 ? 47.810 -6.284 8.218 1.00 49.97 92 VAL A CA 1
ATOM 719 C C . VAL A 1 92 ? 48.459 -6.069 9.583 1.00 49.97 92 VAL A C 1
ATOM 721 O O . VAL A 1 92 ? 49.245 -5.155 9.802 1.00 49.97 92 VAL A O 1
ATOM 724 N N . SER A 1 93 ? 48.027 -6.865 10.556 1.00 45.94 93 SER A N 1
ATOM 725 C CA . SER A 1 93 ? 48.655 -6.972 11.859 1.00 45.94 93 SER A CA 1
ATOM 726 C C . SER A 1 93 ? 49.561 -8.194 11.826 1.00 45.94 93 SER A C 1
ATOM 728 O O . SER A 1 93 ? 49.091 -9.323 11.905 1.00 45.94 93 SER A O 1
ATOM 730 N N . ALA A 1 94 ? 50.858 -7.908 11.716 1.00 49.09 94 ALA A N 1
ATOM 731 C CA . ALA A 1 94 ? 51.970 -8.715 12.204 1.00 49.09 94 ALA A CA 1
ATOM 732 C C . ALA A 1 94 ? 52.143 -10.135 11.627 1.00 49.09 94 ALA A C 1
ATOM 734 O O . ALA A 1 94 ? 51.711 -11.125 12.206 1.00 49.09 94 ALA A O 1
ATOM 735 N N . ALA A 1 95 ? 52.951 -10.238 10.571 1.00 49.44 95 ALA A N 1
ATOM 736 C CA . ALA A 1 95 ? 53.768 -11.430 10.329 1.00 49.44 95 ALA A CA 1
ATOM 737 C C . ALA A 1 95 ? 55.161 -11.044 9.797 1.00 49.44 95 ALA A C 1
ATOM 739 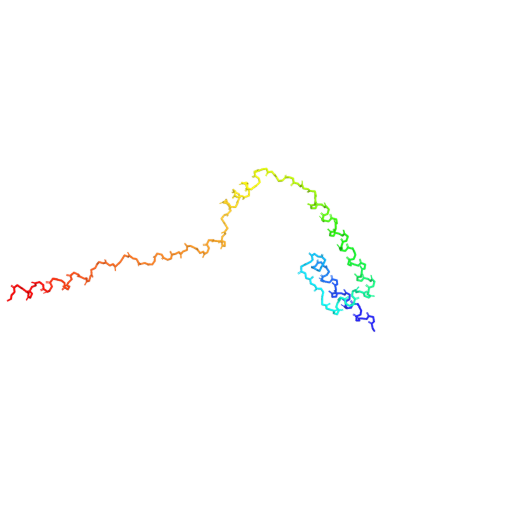O O . ALA A 1 95 ? 55.659 -11.588 8.820 1.00 49.44 95 ALA A O 1
ATOM 740 N N . SER A 1 96 ? 55.798 -10.082 10.461 1.00 50.44 96 SER A N 1
ATOM 741 C CA . SER A 1 96 ? 57.232 -9.806 10.350 1.00 50.44 96 SER A CA 1
ATOM 742 C C . SER A 1 96 ? 57.836 -9.752 11.754 1.00 50.44 96 SER A C 1
ATOM 744 O O . SER A 1 96 ? 58.225 -8.698 12.235 1.00 50.44 96 SER A O 1
ATOM 746 N N . ALA A 1 97 ? 57.858 -10.907 12.431 1.00 51.50 97 ALA A N 1
ATOM 747 C CA . ALA A 1 97 ? 58.693 -11.176 13.609 1.00 51.50 97 ALA A CA 1
ATOM 748 C C . ALA A 1 97 ? 58.704 -12.683 13.960 1.00 51.50 97 ALA A C 1
ATOM 750 O O . ALA A 1 97 ? 58.292 -13.082 15.043 1.00 51.50 97 ALA A O 1
ATOM 751 N N . VAL A 1 98 ? 59.184 -13.542 13.053 1.00 54.41 98 VAL A N 1
ATOM 752 C CA . VAL A 1 98 ? 59.676 -14.885 13.423 1.00 54.41 98 VAL A CA 1
ATOM 753 C C . VAL A 1 98 ? 61.022 -15.114 12.746 1.00 54.41 98 VAL A C 1
ATOM 755 O O . VAL A 1 98 ? 61.136 -15.830 11.761 1.00 54.41 98 VAL A O 1
ATOM 758 N N . ALA A 1 99 ? 62.050 -14.452 13.269 1.00 51.72 99 ALA A N 1
ATOM 759 C CA . ALA A 1 99 ? 63.448 -14.844 13.129 1.00 51.72 99 ALA A CA 1
ATOM 760 C C . ALA A 1 99 ? 64.254 -14.020 14.137 1.00 51.72 99 ALA A C 1
ATOM 762 O O . ALA A 1 99 ? 64.559 -12.874 13.856 1.00 51.72 99 ALA A O 1
ATOM 763 N N . VAL A 1 100 ? 64.473 -14.571 15.335 1.00 51.94 100 VAL A N 1
ATOM 764 C CA . VAL A 1 100 ? 65.681 -14.520 16.196 1.00 51.94 100 VAL A CA 1
ATOM 765 C C . VAL A 1 100 ? 65.224 -14.868 17.622 1.00 51.94 100 VAL A C 1
ATOM 767 O O . VAL A 1 100 ? 65.007 -14.002 18.457 1.00 51.94 100 VAL A O 1
ATOM 770 N N . ALA A 1 101 ? 65.038 -16.163 17.887 1.00 47.53 101 ALA A N 1
ATOM 771 C CA . ALA A 1 101 ? 65.022 -16.724 19.251 1.00 47.53 101 ALA A CA 1
ATOM 772 C C . ALA A 1 101 ? 65.197 -18.257 19.273 1.00 47.53 101 ALA A C 1
ATOM 774 O O . ALA A 1 101 ? 65.451 -18.827 20.328 1.00 47.53 101 ALA A O 1
ATOM 775 N N . ALA A 1 102 ? 65.122 -18.941 18.122 1.00 48.62 102 ALA A N 1
ATOM 776 C CA . ALA A 1 102 ? 65.327 -20.392 18.027 1.00 48.62 102 ALA A CA 1
ATOM 777 C C . ALA A 1 102 ? 66.741 -20.818 17.568 1.00 48.62 102 ALA A C 1
ATOM 779 O O . ALA A 1 102 ? 67.011 -22.010 17.456 1.00 48.62 102 ALA A O 1
ATOM 780 N N . THR A 1 103 ? 67.671 -19.887 17.323 1.00 47.94 103 THR A N 1
ATOM 781 C CA . THR A 1 103 ? 69.063 -20.220 16.944 1.00 47.94 103 THR A CA 1
ATOM 782 C C . THR A 1 103 ? 70.016 -20.324 18.139 1.00 47.94 103 THR A C 1
ATOM 784 O O . THR A 1 103 ? 71.038 -21.000 18.044 1.00 47.94 103 THR A O 1
ATOM 787 N N . VAL A 1 104 ? 69.674 -19.746 19.297 1.00 53.69 104 VAL A N 1
ATOM 788 C CA . VAL A 1 104 ? 70.541 -19.788 20.492 1.00 53.69 104 VAL A CA 1
ATOM 789 C C . VAL A 1 104 ? 70.447 -21.137 21.223 1.00 53.69 104 VAL A C 1
ATOM 791 O O . VAL A 1 104 ? 71.456 -21.653 21.700 1.00 53.69 104 VAL A O 1
ATOM 794 N N . ALA A 1 105 ? 69.281 -21.792 21.220 1.00 53.62 105 ALA A N 1
ATOM 795 C CA . ALA A 1 105 ? 69.099 -23.087 21.886 1.00 53.62 105 ALA A CA 1
ATOM 796 C C . ALA A 1 105 ? 69.782 -24.273 21.164 1.00 53.62 105 ALA A C 1
ATOM 798 O O . ALA A 1 105 ? 70.082 -25.291 21.788 1.00 53.62 105 ALA A O 1
ATOM 799 N N . ILE A 1 106 ? 70.082 -24.147 19.865 1.00 54.16 106 ILE A N 1
ATOM 800 C CA . ILE A 1 106 ? 70.741 -25.204 19.072 1.00 54.16 106 ILE A CA 1
ATOM 801 C C . ILE A 1 106 ? 72.277 -25.081 19.141 1.00 54.16 106 ILE A C 1
ATOM 803 O O . ILE A 1 106 ? 72.982 -26.092 19.102 1.00 54.16 106 ILE A O 1
ATOM 807 N N . ALA A 1 107 ? 72.814 -23.871 19.332 1.00 55.59 107 ALA A N 1
ATOM 808 C CA . ALA A 1 107 ? 74.256 -23.644 19.460 1.00 55.59 107 ALA A CA 1
ATOM 809 C C . ALA A 1 107 ? 74.833 -24.100 20.818 1.00 55.59 107 ALA A C 1
ATOM 811 O O . ALA A 1 107 ? 75.970 -24.569 20.873 1.00 55.59 107 ALA A O 1
ATOM 812 N N . VAL A 1 108 ? 74.051 -24.033 21.904 1.00 56.81 108 VAL A N 1
ATOM 813 C CA . VAL A 1 108 ? 74.494 -24.467 23.246 1.00 56.81 108 VAL A CA 1
ATOM 814 C C . VAL A 1 108 ? 74.529 -25.996 23.375 1.00 56.81 108 VAL A C 1
ATOM 816 O O . VAL A 1 108 ? 75.476 -26.538 23.942 1.00 56.81 108 VAL A O 1
ATOM 819 N N . ARG A 1 109 ? 73.578 -26.719 22.762 1.00 57.81 109 ARG A N 1
ATOM 820 C CA . ARG A 1 109 ? 73.554 -28.197 22.785 1.00 57.81 109 ARG A CA 1
ATOM 821 C C . ARG A 1 109 ? 74.703 -28.855 22.016 1.00 57.81 109 ARG A C 1
ATOM 823 O O . ARG A 1 109 ? 75.108 -29.952 22.376 1.00 57.81 109 ARG A O 1
ATOM 830 N N . ARG A 1 110 ? 75.263 -28.200 20.991 1.00 58.78 110 ARG A N 1
ATOM 831 C CA . ARG A 1 110 ? 76.396 -28.752 20.222 1.00 58.78 110 ARG A CA 1
ATOM 832 C C . ARG A 1 110 ? 77.749 -28.626 20.928 1.00 58.78 110 ARG A C 1
ATOM 834 O O . ARG A 1 110 ? 78.624 -29.438 20.662 1.00 58.78 110 ARG A O 1
ATOM 841 N N . ARG A 1 111 ? 77.922 -27.663 21.842 1.00 57.09 111 ARG A N 1
ATOM 842 C CA . ARG A 1 111 ? 79.171 -27.511 22.617 1.00 57.09 111 ARG A CA 1
ATOM 843 C C . ARG A 1 111 ? 79.287 -28.485 23.793 1.00 57.09 111 ARG A C 1
ATOM 845 O O . ARG A 1 111 ? 80.396 -28.759 24.217 1.00 57.09 111 ARG A O 1
ATOM 852 N N . GLN A 1 112 ? 78.170 -29.025 24.280 1.00 57.56 112 GLN A N 1
ATOM 853 C CA . GLN A 1 112 ? 78.143 -30.004 25.377 1.00 57.56 112 GLN A CA 1
ATOM 854 C C . GLN A 1 112 ? 78.214 -31.467 24.904 1.00 57.56 112 GLN A C 1
ATOM 856 O O . GLN A 1 112 ? 78.286 -32.363 25.729 1.00 57.56 112 GLN A O 1
ATOM 861 N N . ALA A 1 113 ? 78.179 -31.713 23.589 1.00 56.94 113 ALA A N 1
ATOM 862 C CA . ALA A 1 113 ? 78.342 -33.044 22.991 1.00 56.94 113 ALA A CA 1
ATOM 863 C C . ALA A 1 113 ? 79.713 -33.232 22.303 1.00 56.94 113 ALA A C 1
ATOM 865 O O . ALA A 1 113 ? 79.932 -34.236 21.632 1.00 56.94 113 ALA A O 1
ATOM 866 N N . ALA A 1 114 ? 80.610 -32.247 22.429 1.00 55.44 114 ALA A N 1
ATOM 867 C CA . ALA A 1 114 ? 81.975 -32.265 21.892 1.00 55.44 114 ALA A CA 1
ATOM 868 C C . ALA A 1 114 ? 83.042 -31.956 22.970 1.00 55.44 114 ALA A C 1
ATOM 870 O O . ALA A 1 114 ? 84.183 -31.646 22.631 1.00 55.44 114 ALA A O 1
ATOM 871 N N . ALA A 1 115 ? 82.656 -32.030 24.247 1.00 49.34 115 ALA A N 1
ATOM 872 C CA . ALA A 1 115 ? 83.497 -32.015 25.445 1.00 49.34 115 ALA A CA 1
ATOM 873 C C . ALA A 1 115 ? 83.018 -33.151 26.356 1.00 49.34 115 ALA A C 1
ATOM 875 O O . ALA A 1 115 ? 83.874 -33.753 27.035 1.00 49.34 115 ALA A O 1
#